Protein AF-A0A6G0Z249-F1 (afdb_monomer_lite)

Radius of gyration: 16.08 Å; chains: 1; bounding box: 41×33×45 Å

Foldseek 3Di:
DPDDDDPVVLLVVLVVLLVLLLVLQLVVLVVVDPDNVVSVVVSVCVSPPCVVVVLSVDPLSPLVSLLSNLLSQLVVLLSVLLVDPDPVSVVSNVSSVVSLVSSCVSDVVSVVSVVVSVVCCVPPVVD

Secondary structure (DSSP, 8-state):
----S-HHHHHHHHHHHHHHHHHHHHHHHHHH-S-HHHHHHHHHHHHH-THHHHHHHSTTTHHHHHHHHHHHHHHHHHHHHHHS-HHHHHHHHHHHHHHHHHHHHH-GGGGHHHHHHHHHIIIIIT-

Sequence (127 aa):
MIHQLEPMGYHLVNILLHAITSVLYYRVCHTIMASEFTSFMASMLFAIHPIHTEAVTGVVGRAETLSSVFYLSSYLLYTEATKRKKYSGWKSLTLSVVCLSVAMLCKEQGITIAGVCALYEIFVAQK

Organism: Aphis craccivora (NCBI:txid307492)

pLDDT: mean 70.58, std 10.54, range [47.16, 86.81]

Structure (mmCIF, N/CA/C/O backbone):
data_AF-A0A6G0Z249-F1
#
_entry.id   AF-A0A6G0Z249-F1
#
loop_
_atom_site.group_PDB
_atom_site.id
_atom_site.type_symbol
_atom_site.label_atom_id
_at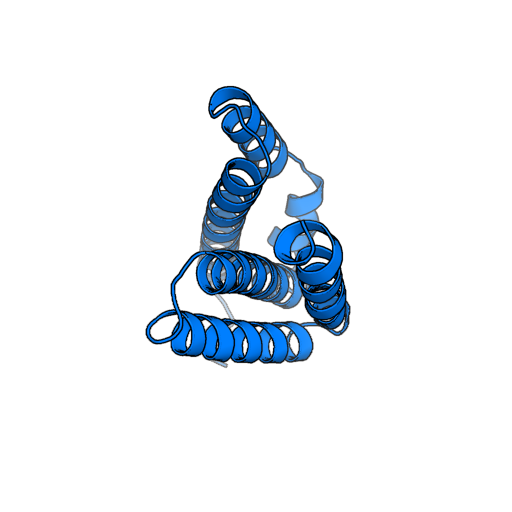om_site.label_alt_id
_atom_site.label_comp_id
_atom_site.label_asym_id
_atom_site.label_entity_id
_atom_site.label_seq_id
_atom_site.pdbx_PDB_ins_code
_atom_site.Cartn_x
_atom_site.Cartn_y
_atom_site.Cartn_z
_atom_site.occupancy
_atom_site.B_iso_or_equiv
_atom_site.auth_seq_id
_atom_site.auth_comp_id
_atom_site.auth_asym_id
_atom_site.auth_atom_id
_atom_site.pdbx_PDB_model_num
ATOM 1 N N . MET A 1 1 ? 9.772 -12.270 -20.462 1.00 47.69 1 MET A N 1
ATOM 2 C CA . MET A 1 1 ? 11.077 -11.997 -21.101 1.00 47.69 1 MET A CA 1
ATOM 3 C C . MET A 1 1 ? 10.838 -11.096 -22.326 1.00 47.69 1 MET A C 1
ATOM 5 O O . MET A 1 1 ? 10.942 -11.577 -23.438 1.00 47.69 1 MET A O 1
ATOM 9 N N . ILE A 1 2 ? 10.385 -9.839 -22.142 1.00 54.94 2 ILE A N 1
ATOM 10 C CA . ILE A 1 2 ? 9.916 -8.968 -23.262 1.00 54.94 2 ILE A CA 1
ATOM 11 C C . ILE A 1 2 ? 10.512 -7.544 -23.226 1.00 54.94 2 ILE A C 1
ATOM 13 O O . ILE A 1 2 ? 10.233 -6.725 -24.083 1.00 54.94 2 ILE A O 1
ATOM 17 N N . HIS A 1 3 ? 11.379 -7.231 -22.268 1.00 51.25 3 HIS A N 1
ATOM 18 C CA . HIS A 1 3 ? 12.202 -6.024 -22.314 1.00 51.25 3 HIS A CA 1
ATOM 19 C C . HIS A 1 3 ? 13.569 -6.463 -21.817 1.00 51.25 3 HIS A C 1
ATOM 21 O O . HIS A 1 3 ? 13.633 -7.070 -20.751 1.00 51.25 3 HIS A O 1
ATOM 27 N N . GLN A 1 4 ? 14.611 -6.296 -22.627 1.00 50.97 4 GLN A N 1
ATOM 28 C CA . GLN A 1 4 ? 15.982 -6.682 -22.281 1.00 50.97 4 GLN A CA 1
ATOM 29 C C . GLN A 1 4 ? 17.022 -5.596 -22.628 1.00 50.97 4 GLN A C 1
ATOM 31 O O . GLN A 1 4 ? 18.161 -5.772 -22.219 1.00 50.97 4 GLN A O 1
ATOM 36 N N . LEU A 1 5 ? 16.689 -4.481 -23.315 1.00 51.75 5 LEU A N 1
ATOM 37 C CA . LEU A 1 5 ? 17.724 -3.548 -23.818 1.00 51.75 5 LEU A CA 1
ATOM 38 C C . LEU A 1 5 ? 17.439 -2.025 -23.820 1.00 51.75 5 LEU A C 1
ATOM 40 O O . LEU A 1 5 ? 18.300 -1.284 -24.278 1.00 51.75 5 LEU A O 1
ATOM 44 N N . GLU A 1 6 ? 16.334 -1.508 -23.268 1.00 54.75 6 GLU A N 1
ATOM 45 C CA . GLU A 1 6 ? 16.149 -0.043 -23.143 1.00 54.75 6 GLU A CA 1
ATOM 46 C C . GLU A 1 6 ? 16.121 0.407 -21.669 1.00 54.75 6 GLU A C 1
ATOM 48 O O . GLU A 1 6 ? 15.128 0.150 -20.982 1.00 54.75 6 GLU A O 1
ATOM 53 N N . PRO A 1 7 ? 17.158 1.109 -21.159 1.00 56.56 7 PRO A N 1
ATOM 54 C CA . PRO A 1 7 ? 17.218 1.602 -19.775 1.00 56.56 7 PRO A CA 1
ATOM 55 C C . PRO A 1 7 ? 16.000 2.457 -19.387 1.00 56.56 7 PRO A C 1
ATOM 57 O O . PRO A 1 7 ? 15.515 2.396 -18.257 1.00 56.56 7 PRO A O 1
ATOM 60 N N . MET A 1 8 ? 15.451 3.201 -20.353 1.00 62.12 8 MET A N 1
ATOM 61 C CA . MET A 1 8 ? 14.279 4.068 -20.192 1.00 62.12 8 MET A CA 1
ATOM 62 C C . MET A 1 8 ? 13.024 3.313 -19.743 1.00 62.12 8 MET A C 1
ATOM 64 O O . MET A 1 8 ? 12.354 3.739 -18.802 1.00 62.12 8 MET A O 1
ATOM 68 N N . GLY A 1 9 ? 12.725 2.160 -20.352 1.00 59.59 9 GLY A N 1
ATOM 69 C CA . GLY A 1 9 ? 11.548 1.362 -19.990 1.00 59.59 9 GLY A CA 1
ATOM 70 C C . GLY A 1 9 ? 11.620 0.838 -18.553 1.00 59.59 9 GLY A C 1
ATOM 71 O O . GLY A 1 9 ? 10.601 0.712 -17.870 1.00 59.59 9 GLY A O 1
ATOM 72 N N . TYR A 1 10 ? 12.833 0.588 -18.049 1.00 60.94 10 TYR A N 1
ATOM 73 C CA . TYR A 1 10 ? 13.019 0.133 -16.677 1.00 60.94 10 TYR A CA 1
ATOM 74 C C . TYR A 1 10 ? 12.809 1.239 -15.650 1.00 60.94 10 TYR A C 1
ATOM 76 O O . TYR A 1 10 ? 12.109 1.016 -14.656 1.00 60.94 10 TYR A O 1
ATOM 84 N N . HIS A 1 11 ? 13.373 2.416 -15.918 1.00 64.94 11 HIS A N 1
ATOM 85 C CA . HIS A 1 11 ? 13.207 3.590 -15.072 1.00 64.94 11 HIS A CA 1
ATOM 86 C C . HIS A 1 11 ? 11.756 4.072 -15.049 1.00 64.94 11 HIS A C 1
ATOM 88 O O . HIS A 1 11 ? 11.243 4.358 -13.971 1.00 64.94 11 HIS A O 1
ATOM 94 N N . LEU A 1 12 ? 11.058 4.071 -16.190 1.00 70.06 12 LEU A N 1
ATOM 95 C CA . LEU A 1 12 ? 9.665 4.515 -16.261 1.00 70.06 12 LEU A CA 1
ATOM 96 C C . LEU A 1 12 ? 8.739 3.663 -15.381 1.00 70.06 12 LEU A C 1
ATOM 98 O O . LEU A 1 12 ? 7.943 4.202 -14.617 1.00 70.06 12 LEU A O 1
ATOM 102 N N . VAL A 1 13 ? 8.870 2.333 -15.435 1.00 67.94 13 VAL A N 1
ATOM 103 C CA . VAL A 1 13 ? 8.066 1.425 -14.598 1.00 67.94 13 VAL A CA 1
ATOM 104 C C . VAL A 1 13 ? 8.370 1.623 -13.113 1.00 67.94 13 VAL A C 1
ATOM 106 O O . VAL A 1 13 ? 7.446 1.645 -12.302 1.00 67.94 13 VAL A O 1
ATOM 109 N N . ASN A 1 14 ? 9.639 1.807 -12.743 1.00 67.19 14 ASN A N 1
ATOM 110 C CA . ASN A 1 14 ? 10.013 2.026 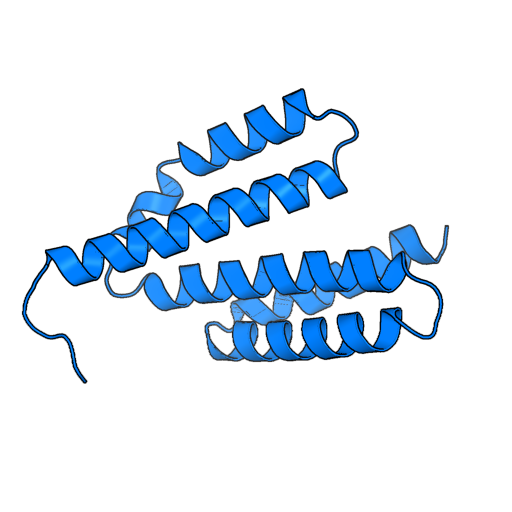-11.345 1.00 67.19 14 ASN A CA 1
ATOM 111 C C . ASN A 1 14 ? 9.501 3.382 -10.825 1.00 67.19 14 ASN A C 1
ATOM 113 O O . ASN A 1 14 ? 9.014 3.451 -9.699 1.00 67.19 14 ASN A O 1
ATOM 117 N N . ILE A 1 15 ? 9.525 4.432 -11.654 1.00 70.38 15 ILE A N 1
ATOM 118 C CA . ILE A 1 15 ? 8.948 5.746 -11.329 1.00 70.38 15 ILE A CA 1
ATOM 119 C C . ILE A 1 15 ? 7.428 5.647 -11.159 1.00 70.38 15 ILE A C 1
ATOM 121 O O . ILE A 1 15 ? 6.889 6.170 -10.186 1.00 70.38 15 ILE A O 1
ATOM 125 N N . LEU A 1 16 ? 6.730 4.945 -12.059 1.00 73.31 16 LEU A N 1
ATOM 126 C CA . LEU A 1 16 ? 5.282 4.738 -11.950 1.00 73.31 16 LEU A CA 1
ATOM 127 C C . LEU A 1 16 ? 4.914 3.960 -10.683 1.00 73.31 16 LEU A C 1
ATOM 129 O O . LEU A 1 16 ? 4.001 4.357 -9.962 1.00 73.31 16 LEU A O 1
ATOM 133 N N . LEU A 1 17 ? 5.642 2.884 -10.372 1.00 69.00 17 LEU A N 1
ATOM 134 C CA . LEU A 1 17 ? 5.435 2.119 -9.141 1.00 69.00 17 LEU A CA 1
ATOM 135 C C . LEU A 1 17 ? 5.698 2.964 -7.890 1.00 69.00 17 LEU A C 1
ATOM 137 O O . LEU A 1 17 ? 4.935 2.882 -6.926 1.00 69.00 17 LEU A O 1
ATOM 141 N N . HIS A 1 18 ? 6.728 3.810 -7.910 1.00 71.81 18 HIS A N 1
ATOM 142 C CA . HIS A 1 18 ? 7.009 4.726 -6.811 1.00 71.81 18 HIS A CA 1
ATOM 143 C C . HIS A 1 18 ? 5.890 5.763 -6.641 1.00 71.81 18 HIS A C 1
ATOM 145 O O . HIS A 1 18 ? 5.395 5.944 -5.532 1.00 71.81 18 HIS A O 1
ATOM 151 N N . ALA A 1 19 ? 5.405 6.362 -7.732 1.00 74.25 19 ALA A N 1
ATOM 152 C CA . ALA A 1 19 ? 4.280 7.294 -7.695 1.00 74.25 19 ALA A CA 1
ATOM 153 C C . ALA A 1 19 ? 3.015 6.645 -7.106 1.00 74.25 19 ALA A C 1
ATOM 155 O O . ALA A 1 19 ? 2.368 7.227 -6.235 1.00 74.25 19 ALA A O 1
ATOM 156 N N . ILE A 1 20 ? 2.697 5.412 -7.516 1.00 77.44 20 ILE A N 1
ATOM 157 C CA . ILE A 1 20 ? 1.569 4.644 -6.966 1.00 77.44 20 ILE A CA 1
ATOM 158 C C . ILE A 1 20 ? 1.763 4.394 -5.465 1.00 77.44 20 ILE A C 1
ATOM 160 O O . ILE A 1 20 ? 0.832 4.594 -4.685 1.00 77.44 20 ILE A O 1
ATOM 164 N N . THR A 1 21 ? 2.968 4.000 -5.047 1.00 73.69 21 THR A N 1
ATOM 165 C CA . THR A 1 21 ? 3.282 3.736 -3.634 1.00 73.69 21 THR A CA 1
ATOM 166 C C . THR A 1 21 ? 3.137 5.000 -2.787 1.00 73.69 21 THR A C 1
ATOM 168 O O . THR A 1 21 ? 2.509 4.950 -1.733 1.00 73.69 21 THR A O 1
ATOM 171 N N . SER A 1 22 ? 3.627 6.146 -3.266 1.00 73.06 22 SER A N 1
ATOM 172 C CA . SER A 1 22 ? 3.512 7.437 -2.575 1.00 73.06 22 SER A CA 1
ATOM 173 C C . SER A 1 22 ? 2.057 7.896 -2.438 1.00 73.06 22 SER A C 1
ATOM 175 O O . SER A 1 22 ? 1.652 8.362 -1.372 1.00 73.06 22 SER A O 1
ATOM 177 N N . VAL A 1 23 ? 1.232 7.700 -3.474 1.00 75.44 23 VAL A N 1
ATOM 178 C CA . VAL A 1 23 ? -0.212 7.989 -3.411 1.00 75.44 23 VAL A CA 1
ATOM 179 C C . VAL A 1 23 ? -0.924 7.063 -2.421 1.00 75.44 23 VAL A C 1
ATOM 181 O O . VAL A 1 23 ? -1.768 7.518 -1.647 1.00 75.44 23 VAL A O 1
ATOM 184 N N . LEU A 1 24 ? -0.589 5.770 -2.412 1.00 73.69 24 LEU A N 1
ATOM 185 C CA . LEU A 1 24 ? -1.138 4.821 -1.440 1.00 73.69 24 LEU A CA 1
ATOM 186 C C . LEU A 1 24 ? -0.725 5.186 -0.012 1.00 73.69 24 LEU A C 1
ATOM 188 O O . LEU A 1 24 ? -1.570 5.177 0.880 1.00 73.69 24 LEU A O 1
ATOM 192 N N . TYR A 1 25 ? 0.533 5.572 0.194 1.00 74.19 25 TYR A N 1
ATOM 193 C CA . TYR A 1 25 ? 1.042 6.001 1.492 1.00 74.19 25 TYR A CA 1
ATOM 194 C C . TYR A 1 25 ? 0.309 7.246 2.005 1.00 74.19 25 TYR A C 1
ATOM 196 O O . TYR A 1 25 ? -0.147 7.255 3.147 1.00 74.19 25 TYR A O 1
ATOM 204 N N . TYR A 1 26 ? 0.077 8.245 1.146 1.00 74.06 26 TYR A N 1
ATOM 205 C CA . TYR A 1 26 ? -0.758 9.401 1.487 1.00 74.06 26 TYR A CA 1
ATOM 206 C C . TYR A 1 26 ? -2.157 8.983 1.967 1.00 74.06 26 TYR A C 1
ATOM 208 O O . TYR A 1 26 ? -2.632 9.479 2.989 1.00 74.06 26 TYR A O 1
ATOM 216 N N . ARG A 1 27 ? -2.803 8.022 1.290 1.00 73.06 27 ARG A N 1
ATOM 217 C CA . ARG A 1 27 ? -4.119 7.508 1.714 1.00 73.06 27 ARG A CA 1
ATOM 218 C C . ARG A 1 27 ? -4.073 6.771 3.051 1.00 73.06 27 ARG A C 1
ATOM 220 O O . ARG A 1 27 ? -5.017 6.889 3.833 1.00 73.06 27 ARG A O 1
ATOM 227 N N . VAL A 1 28 ? -3.001 6.030 3.333 1.00 72.19 28 VAL A N 1
ATOM 228 C CA . VAL A 1 28 ? -2.798 5.394 4.643 1.00 72.19 28 VAL A CA 1
ATOM 229 C C . VAL A 1 28 ? -2.629 6.456 5.728 1.00 72.19 28 VAL A C 1
ATOM 231 O O . VAL A 1 28 ? -3.347 6.409 6.725 1.00 72.19 28 VAL A O 1
ATOM 234 N N . CYS A 1 29 ? -1.772 7.460 5.514 1.00 71.88 29 CYS A N 1
ATOM 235 C CA . CYS A 1 29 ? -1.603 8.575 6.448 1.00 71.88 29 CYS A CA 1
ATOM 236 C C . CYS A 1 29 ? -2.923 9.305 6.704 1.00 71.88 29 CYS A C 1
ATOM 238 O O . CYS A 1 29 ? -3.268 9.519 7.859 1.00 71.88 29 CYS A O 1
ATOM 240 N N . HIS A 1 30 ? -3.706 9.581 5.661 1.00 74.12 30 HIS A N 1
ATOM 241 C CA . HIS A 1 30 ? -5.028 10.197 5.793 1.00 74.12 30 HIS A CA 1
ATOM 242 C C . HIS A 1 30 ?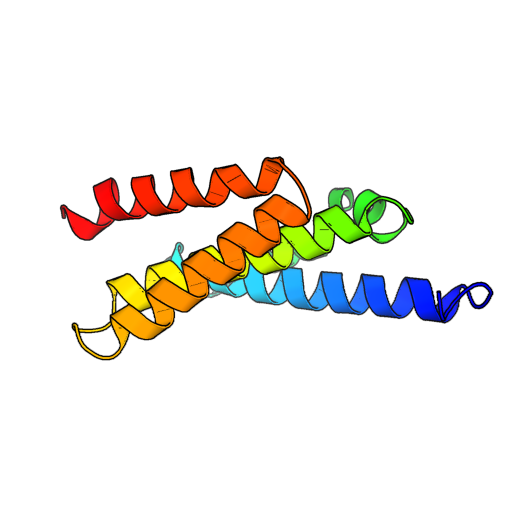 -6.029 9.312 6.559 1.00 74.12 30 HIS A C 1
ATOM 244 O O . HIS A 1 30 ? -6.986 9.800 7.153 1.00 74.12 30 HIS A O 1
ATOM 250 N N . THR A 1 31 ? -5.847 7.991 6.549 1.00 69.06 31 THR A N 1
ATOM 251 C CA . THR A 1 31 ? -6.712 7.071 7.304 1.00 69.06 31 THR A CA 1
ATOM 252 C C . THR A 1 31 ? -6.351 7.039 8.793 1.00 69.06 31 THR A C 1
ATOM 254 O O . THR A 1 31 ? -7.223 6.766 9.618 1.00 69.06 31 THR A O 1
ATOM 257 N N . ILE A 1 32 ? -5.089 7.319 9.138 1.00 69.06 32 ILE A N 1
ATOM 258 C CA . ILE A 1 32 ? -4.552 7.244 10.506 1.00 69.06 32 ILE A CA 1
ATOM 259 C C . ILE A 1 32 ? -4.537 8.619 11.195 1.00 69.06 32 ILE A C 1
ATOM 261 O O . ILE A 1 32 ? -4.799 8.711 12.393 1.00 69.06 32 ILE A O 1
ATOM 265 N N . MET A 1 33 ? -4.219 9.691 10.466 1.00 70.31 33 MET A N 1
ATOM 266 C CA . MET A 1 33 ? -4.066 11.042 11.006 1.00 70.31 33 MET A CA 1
ATOM 267 C C . MET A 1 33 ? -5.335 11.871 10.801 1.00 70.31 33 MET A C 1
ATOM 269 O O . MET A 1 33 ? -5.952 11.835 9.743 1.00 70.31 33 MET A O 1
ATOM 273 N N . ALA A 1 34 ? -5.689 12.683 11.798 1.00 62.03 34 ALA A N 1
ATOM 274 C CA . ALA A 1 34 ? -6.873 13.545 11.748 1.00 62.03 34 ALA A CA 1
ATOM 275 C C . ALA A 1 34 ? -6.682 14.839 10.925 1.00 62.03 34 ALA A C 1
ATOM 277 O O . ALA A 1 34 ? -7.657 15.530 10.651 1.00 62.03 34 ALA A O 1
ATOM 278 N N . SER A 1 35 ? -5.443 15.190 10.555 1.00 75.00 35 SER A N 1
ATOM 279 C CA . SER A 1 35 ? -5.112 16.431 9.839 1.00 75.00 35 SER A CA 1
ATOM 280 C C . SER A 1 35 ? -4.612 16.144 8.421 1.00 75.00 35 SER A C 1
ATOM 282 O O . SER A 1 35 ? -3.610 15.443 8.227 1.00 75.00 35 SER A O 1
ATOM 284 N N . GLU A 1 36 ? -5.286 16.727 7.425 1.00 74.50 36 GLU A N 1
ATOM 285 C CA . GLU A 1 36 ? -4.909 16.640 6.007 1.00 74.50 36 GLU A CA 1
ATOM 286 C C . GLU A 1 36 ? -3.509 17.215 5.754 1.00 74.50 36 GLU A C 1
ATOM 288 O O . GLU A 1 36 ? -2.721 16.631 5.007 1.00 74.50 36 GLU A O 1
ATOM 293 N N . PHE A 1 37 ? -3.161 18.314 6.433 1.00 76.75 37 PHE A N 1
ATOM 294 C CA . PHE A 1 37 ? -1.863 18.974 6.284 1.00 76.75 37 PHE A CA 1
ATOM 295 C C . PHE A 1 37 ? -0.711 18.081 6.757 1.00 76.75 37 PHE A C 1
ATOM 297 O O . PHE A 1 37 ? 0.314 17.963 6.086 1.00 76.75 37 PHE A O 1
ATOM 304 N N . THR A 1 38 ? -0.891 17.390 7.885 1.00 74.44 38 THR A N 1
ATOM 305 C CA . THR A 1 38 ? 0.129 16.478 8.419 1.00 74.44 38 THR A CA 1
ATOM 306 C C . THR A 1 38 ? 0.281 15.234 7.545 1.00 74.44 38 THR A C 1
ATOM 308 O O . THR A 1 38 ? 1.404 14.797 7.303 1.00 74.44 38 THR A O 1
ATOM 311 N N . SER A 1 39 ? -0.822 14.713 6.997 1.00 71.19 39 SER A N 1
ATOM 312 C CA . SER A 1 39 ? -0.797 13.593 6.043 1.00 71.19 39 SER A CA 1
ATOM 313 C C . SER A 1 39 ? -0.074 13.963 4.747 1.00 71.19 39 SER A C 1
ATOM 315 O O . SER A 1 39 ? 0.720 13.178 4.227 1.00 71.19 39 SER A O 1
ATOM 317 N N . PHE A 1 40 ? -0.303 15.182 4.248 1.00 72.56 40 PHE A N 1
ATOM 318 C CA . PHE A 1 40 ? 0.379 15.703 3.068 1.00 72.56 40 PHE A CA 1
ATOM 319 C C . PHE A 1 40 ? 1.884 15.849 3.316 1.00 72.56 40 PHE A C 1
ATOM 321 O O . PHE A 1 40 ? 2.679 15.292 2.560 1.00 72.56 40 PHE A O 1
ATOM 328 N N . MET A 1 41 ? 2.281 16.488 4.421 1.00 75.56 41 MET A N 1
ATOM 329 C CA . MET A 1 41 ? 3.690 16.629 4.809 1.00 75.56 41 MET A CA 1
ATOM 330 C C . MET A 1 41 ? 4.386 15.277 5.011 1.00 75.56 41 MET A C 1
ATOM 332 O O . MET A 1 41 ? 5.499 15.094 4.526 1.00 75.56 41 MET A O 1
ATOM 336 N N . ALA A 1 42 ? 3.727 14.299 5.640 1.00 72.56 42 ALA A N 1
ATOM 337 C CA . ALA A 1 42 ? 4.270 12.950 5.802 1.00 72.56 42 ALA A CA 1
ATOM 338 C C . ALA A 1 42 ? 4.475 12.237 4.454 1.00 72.56 42 ALA A C 1
ATOM 340 O O . ALA A 1 42 ? 5.514 11.616 4.239 1.00 72.56 42 ALA A O 1
ATOM 341 N N . SER A 1 43 ? 3.520 12.358 3.524 1.00 68.69 43 SER A N 1
ATOM 342 C CA . SER A 1 43 ? 3.650 11.781 2.179 1.00 68.69 43 SER A CA 1
ATOM 343 C C . SER A 1 43 ? 4.729 12.461 1.339 1.00 68.69 43 SER A C 1
ATOM 345 O O . SER A 1 43 ? 5.438 11.796 0.588 1.00 68.69 43 SER A O 1
ATOM 347 N N . MET A 1 44 ? 4.898 13.774 1.506 1.00 68.62 44 MET A N 1
ATOM 348 C CA . MET A 1 44 ? 5.921 14.550 0.818 1.00 68.62 44 MET A CA 1
ATOM 349 C C . MET A 1 44 ? 7.310 14.199 1.354 1.00 68.62 44 MET A C 1
ATOM 351 O O . MET A 1 44 ? 8.226 13.974 0.570 1.00 68.62 44 MET A O 1
ATOM 355 N N . LEU A 1 45 ? 7.450 14.044 2.675 1.00 69.19 45 LEU A N 1
ATOM 356 C CA . LEU A 1 45 ? 8.670 13.523 3.288 1.00 69.19 45 LEU A CA 1
ATOM 357 C C . LEU A 1 45 ? 8.986 12.108 2.794 1.00 69.19 45 LEU A C 1
ATOM 359 O O . LEU A 1 45 ? 10.133 11.854 2.454 1.00 69.19 45 LEU A O 1
ATOM 363 N N . PHE A 1 46 ? 7.990 11.221 2.688 1.00 68.38 46 PHE A N 1
ATOM 364 C CA . PHE A 1 46 ? 8.157 9.863 2.155 1.00 68.38 46 PHE A CA 1
ATOM 365 C C . PHE A 1 46 ? 8.596 9.858 0.681 1.00 68.38 46 PHE A C 1
ATOM 367 O O . PHE A 1 46 ? 9.512 9.127 0.317 1.00 68.38 46 PHE A O 1
ATOM 374 N N . ALA A 1 47 ? 8.000 10.714 -0.154 1.00 65.44 47 ALA A N 1
ATOM 375 C CA . ALA A 1 47 ? 8.351 10.840 -1.570 1.00 65.44 47 ALA A CA 1
ATOM 376 C C . ALA A 1 47 ? 9.755 11.432 -1.795 1.00 65.44 47 ALA A C 1
ATOM 378 O O . ALA A 1 47 ? 10.415 11.101 -2.776 1.00 65.44 47 ALA A O 1
ATOM 379 N N . ILE A 1 48 ? 10.215 12.307 -0.895 1.00 64.94 48 ILE A N 1
ATOM 380 C CA . ILE A 1 48 ? 11.539 12.944 -0.972 1.00 64.94 48 ILE A CA 1
ATOM 381 C C . ILE A 1 48 ? 12.619 12.071 -0.305 1.00 64.94 48 ILE A C 1
ATOM 383 O O . ILE A 1 48 ? 13.808 12.288 -0.534 1.00 64.94 48 ILE A O 1
ATOM 387 N N . HIS A 1 49 ? 12.242 11.078 0.511 1.00 60.38 49 HIS A N 1
ATOM 388 C CA . HIS A 1 49 ? 13.203 10.328 1.311 1.00 60.38 49 HIS A CA 1
ATOM 389 C C . HIS A 1 49 ? 14.102 9.423 0.439 1.00 60.38 49 HIS A C 1
ATOM 391 O O . HIS A 1 49 ? 13.612 8.468 -0.176 1.00 60.38 49 HIS A O 1
ATOM 397 N N . PRO A 1 50 ? 15.433 9.644 0.429 1.00 48.75 50 PRO A N 1
ATOM 398 C CA . PRO A 1 50 ? 16.361 8.950 -0.464 1.00 48.75 50 PRO A CA 1
ATOM 399 C C . PRO A 1 50 ? 16.558 7.452 -0.156 1.00 48.75 50 PRO A C 1
ATOM 401 O O . PRO A 1 50 ? 17.222 6.748 -0.917 1.00 48.75 50 PRO A O 1
ATOM 404 N N . ILE A 1 51 ? 15.940 6.917 0.902 1.00 53.75 51 ILE A N 1
ATOM 405 C CA . ILE A 1 51 ? 15.951 5.472 1.187 1.00 53.75 51 ILE A CA 1
ATOM 406 C C . ILE A 1 51 ? 15.170 4.667 0.134 1.00 53.75 51 ILE A C 1
ATOM 408 O O . ILE A 1 51 ? 15.466 3.501 -0.108 1.00 53.75 51 ILE A O 1
ATOM 412 N N . HIS A 1 52 ? 14.200 5.293 -0.544 1.00 54.81 52 HIS A N 1
ATOM 413 C CA . HIS A 1 52 ? 13.449 4.649 -1.622 1.00 54.81 52 HIS A CA 1
ATOM 414 C C . HIS A 1 52 ? 14.193 4.681 -2.961 1.00 54.81 52 HIS A C 1
ATOM 416 O O . HIS A 1 52 ? 13.892 3.873 -3.837 1.00 54.81 52 HIS A O 1
ATOM 422 N N . THR A 1 53 ? 15.205 5.542 -3.122 1.00 49.88 53 THR A N 1
ATOM 423 C CA . THR A 1 53 ? 16.009 5.614 -4.354 1.00 49.88 53 THR A CA 1
ATOM 424 C C . THR A 1 53 ? 16.864 4.367 -4.578 1.00 49.88 53 THR A C 1
ATOM 426 O O . THR A 1 53 ? 17.030 3.968 -5.728 1.00 49.88 53 THR A O 1
ATOM 429 N N . GLU A 1 54 ? 17.335 3.683 -3.530 1.00 47.16 54 GLU A N 1
ATOM 430 C CA . GLU A 1 54 ? 18.079 2.417 -3.675 1.00 47.16 54 GLU A CA 1
ATOM 431 C C . GLU A 1 54 ? 17.170 1.261 -4.141 1.00 47.16 54 GLU A C 1
ATOM 433 O O . GLU A 1 54 ? 17.545 0.484 -5.022 1.00 47.16 54 GLU A O 1
ATOM 438 N N . ALA A 1 55 ? 15.923 1.208 -3.655 1.00 51.59 55 ALA A N 1
ATOM 439 C CA . ALA A 1 55 ? 14.917 0.233 -4.097 1.00 51.59 55 ALA A CA 1
ATOM 440 C C . ALA A 1 55 ? 14.353 0.530 -5.507 1.00 51.59 55 ALA A C 1
ATOM 442 O O . ALA A 1 55 ? 13.934 -0.386 -6.217 1.00 51.59 55 ALA A O 1
ATOM 443 N N . VAL A 1 56 ? 14.354 1.800 -5.933 1.00 49.00 56 VAL A N 1
ATOM 444 C CA . VAL A 1 56 ? 13.828 2.263 -7.235 1.00 49.00 56 VAL A CA 1
ATOM 445 C C . VAL A 1 56 ? 14.887 2.223 -8.345 1.00 49.00 56 VAL A C 1
ATOM 447 O O . VAL A 1 56 ? 14.535 2.094 -9.517 1.00 49.00 56 VAL A O 1
ATOM 450 N N . THR A 1 57 ? 16.179 2.301 -8.025 1.00 49.22 57 THR A N 1
ATOM 451 C CA . THR A 1 57 ? 17.264 2.246 -9.028 1.00 49.22 57 THR A CA 1
ATOM 452 C C . THR A 1 57 ? 17.812 0.835 -9.245 1.00 49.22 57 THR A C 1
ATOM 454 O O . THR A 1 57 ? 18.271 0.520 -10.343 1.00 49.22 57 THR A O 1
ATOM 457 N N . GLY A 1 58 ? 17.701 -0.052 -8.252 1.00 48.53 58 GLY A N 1
ATOM 458 C CA . GLY A 1 58 ? 18.139 -1.440 -8.364 1.00 48.53 58 GLY A CA 1
ATOM 459 C C . GLY A 1 58 ? 17.143 -2.341 -9.105 1.00 48.53 58 GLY A C 1
ATOM 460 O O . GLY A 1 58 ? 15.965 -2.414 -8.760 1.00 48.53 58 GLY A O 1
ATOM 461 N N . VAL A 1 59 ? 17.629 -3.132 -10.068 1.00 48.44 59 VAL A N 1
ATOM 462 C CA . VAL A 1 59 ? 16.848 -4.182 -10.769 1.00 48.44 59 VAL A CA 1
ATOM 463 C C . VAL A 1 59 ? 16.222 -5.193 -9.785 1.00 48.44 59 VAL A C 1
ATOM 465 O O . VAL A 1 59 ? 15.158 -5.747 -10.054 1.00 48.44 59 VAL A O 1
ATOM 468 N N . VAL A 1 60 ? 16.843 -5.373 -8.614 1.00 53.94 60 VAL A N 1
ATOM 469 C CA . VAL A 1 60 ? 16.417 -6.274 -7.528 1.00 53.94 60 VAL A CA 1
ATOM 470 C C . VAL A 1 60 ? 15.294 -5.676 -6.653 1.00 53.94 60 VAL A C 1
ATOM 472 O O . VAL A 1 60 ? 14.490 -6.420 -6.094 1.00 53.94 60 VAL A O 1
ATOM 475 N N . GLY A 1 61 ? 15.154 -4.345 -6.584 1.00 56.47 61 GLY A N 1
ATOM 476 C CA . GLY A 1 61 ? 14.177 -3.654 -5.720 1.00 56.47 61 GLY A CA 1
ATOM 477 C C . GLY A 1 61 ? 12.738 -3.604 -6.265 1.00 56.47 61 GLY A C 1
ATOM 478 O O . GLY A 1 61 ? 11.805 -3.164 -5.586 1.00 56.47 61 GLY A O 1
ATOM 479 N N . ARG A 1 62 ? 12.503 -4.119 -7.479 1.00 63.50 62 ARG A N 1
ATOM 480 C CA . ARG A 1 62 ? 11.160 -4.188 -8.085 1.00 63.50 62 ARG A CA 1
ATOM 481 C C . ARG A 1 62 ? 10.181 -5.039 -7.292 1.00 63.50 62 ARG A C 1
ATOM 483 O O . ARG A 1 62 ? 9.045 -4.620 -7.088 1.00 63.50 62 ARG A O 1
ATOM 490 N N . ALA A 1 63 ? 10.624 -6.212 -6.845 1.00 66.06 63 ALA A N 1
ATOM 491 C CA . ALA A 1 63 ? 9.793 -7.108 -6.046 1.00 66.06 63 ALA A CA 1
ATOM 492 C C . ALA A 1 63 ? 9.390 -6.456 -4.713 1.00 66.06 63 ALA A C 1
ATOM 494 O O . ALA A 1 63 ? 8.273 -6.638 -4.241 1.00 66.06 63 ALA A O 1
ATOM 495 N N . GLU A 1 64 ? 10.267 -5.625 -4.149 1.00 68.50 64 GLU A N 1
ATOM 496 C CA . GLU A 1 64 ? 10.015 -4.887 -2.912 1.00 68.50 64 GLU A CA 1
ATOM 497 C C . GLU A 1 64 ? 9.005 -3.758 -3.091 1.00 68.50 64 GLU A C 1
ATOM 499 O O . GLU A 1 64 ? 8.079 -3.621 -2.291 1.00 68.50 64 GLU A O 1
ATOM 504 N N . THR A 1 65 ? 9.129 -2.987 -4.173 1.00 68.94 65 THR A N 1
ATOM 505 C CA . THR A 1 65 ? 8.191 -1.895 -4.467 1.00 68.94 65 THR A CA 1
ATOM 506 C C . THR A 1 65 ? 6.806 -2.456 -4.793 1.00 68.94 65 THR A C 1
ATOM 508 O O . THR A 1 65 ? 5.803 -1.978 -4.270 1.00 68.94 65 THR A O 1
ATOM 511 N N . LEU A 1 66 ? 6.739 -3.534 -5.583 1.00 71.81 66 LEU A N 1
ATOM 512 C CA . LEU A 1 66 ? 5.483 -4.221 -5.888 1.00 71.81 66 LEU A CA 1
ATOM 513 C C . LEU A 1 66 ? 4.846 -4.824 -4.623 1.00 71.81 66 LEU A C 1
ATOM 515 O O . LEU A 1 66 ? 3.652 -4.643 -4.390 1.00 71.81 66 LEU A O 1
ATOM 519 N N . SER A 1 67 ? 5.650 -5.471 -3.769 1.00 76.75 67 SER A N 1
ATOM 520 C CA . SER A 1 67 ? 5.203 -5.969 -2.463 1.00 76.75 67 SER A CA 1
ATOM 521 C C . SER A 1 67 ? 4.635 -4.840 -1.603 1.00 76.75 67 SER A C 1
ATOM 523 O O . SER A 1 67 ? 3.596 -5.019 -0.977 1.00 76.75 67 SER A O 1
ATOM 525 N N . SER A 1 68 ? 5.269 -3.665 -1.606 1.00 74.88 6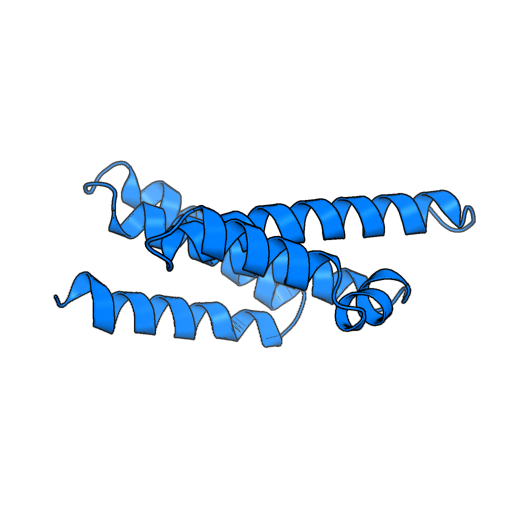8 SER A N 1
ATOM 526 C CA . SER A 1 68 ? 4.826 -2.492 -0.841 1.00 74.88 68 SER A CA 1
ATOM 527 C C . SER A 1 68 ? 3.487 -1.941 -1.347 1.00 74.88 68 SER A C 1
ATOM 529 O O . SER A 1 68 ? 2.613 -1.606 -0.548 1.00 74.88 68 SER A O 1
ATOM 531 N N . VAL A 1 69 ? 3.270 -1.914 -2.667 1.00 77.81 69 VAL A N 1
ATOM 532 C CA . VAL A 1 69 ? 1.982 -1.526 -3.272 1.00 77.81 69 VAL A CA 1
ATOM 533 C C . VAL A 1 69 ? 0.859 -2.463 -2.824 1.00 77.81 69 VAL A C 1
ATOM 535 O O . VAL A 1 69 ? -0.194 -1.995 -2.383 1.00 77.81 69 VAL A O 1
ATOM 538 N N . PHE A 1 70 ? 1.073 -3.780 -2.903 1.00 80.81 70 PHE A N 1
ATOM 539 C CA . PHE A 1 70 ? 0.070 -4.762 -2.479 1.00 80.81 70 PHE A CA 1
ATOM 540 C C . PHE A 1 70 ? -0.149 -4.759 -0.964 1.00 80.81 70 PHE A C 1
ATOM 542 O O . PHE A 1 70 ? -1.289 -4.871 -0.517 1.00 80.81 70 PHE A O 1
ATOM 549 N N . TYR A 1 71 ? 0.910 -4.540 -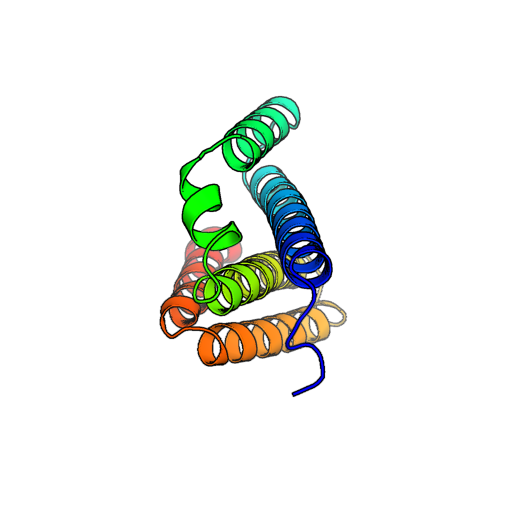0.185 1.00 80.81 71 TYR A N 1
ATOM 550 C CA . TYR A 1 71 ? 0.856 -4.369 1.264 1.00 80.81 71 TYR A CA 1
ATOM 551 C C . TYR A 1 71 ? -0.049 -3.192 1.660 1.00 80.81 71 TYR A C 1
ATOM 553 O O . TYR A 1 71 ? -1.015 -3.366 2.405 1.00 80.81 71 TYR A O 1
ATOM 561 N N . LEU A 1 72 ? 0.214 -1.997 1.116 1.00 78.62 72 LEU A N 1
ATOM 562 C CA . LEU A 1 72 ? -0.565 -0.790 1.418 1.00 78.62 72 LEU A CA 1
ATOM 563 C C . LEU A 1 72 ? -2.005 -0.901 0.900 1.00 78.62 72 LEU A C 1
ATOM 565 O O . LEU A 1 72 ? -2.943 -0.481 1.576 1.00 78.62 72 LEU A O 1
ATOM 569 N N . SER A 1 73 ? -2.198 -1.512 -0.272 1.00 79.00 73 SER A N 1
ATOM 570 C CA . SER A 1 73 ? -3.535 -1.759 -0.827 1.00 79.00 73 SER A CA 1
ATOM 571 C C . SER A 1 73 ? -4.345 -2.714 0.052 1.00 79.00 73 SER A C 1
ATOM 573 O O . SER A 1 73 ? -5.513 -2.444 0.325 1.00 79.00 73 SER A O 1
ATOM 575 N N . SER A 1 74 ? -3.725 -3.794 0.544 1.00 82.25 74 SER A N 1
ATOM 576 C CA . SER A 1 74 ? -4.350 -4.733 1.482 1.00 82.25 74 SER A CA 1
ATOM 577 C C . SER A 1 74 ? -4.790 -4.026 2.762 1.00 82.25 74 SER A C 1
ATOM 579 O O . SER A 1 74 ? -5.921 -4.223 3.201 1.00 82.25 74 SER A O 1
ATOM 581 N N . TYR A 1 75 ? -3.942 -3.158 3.324 1.00 80.38 75 TYR A N 1
ATOM 582 C CA . TYR A 1 75 ? -4.295 -2.359 4.498 1.00 80.38 75 TYR A CA 1
ATOM 583 C C . TYR A 1 75 ? -5.519 -1.466 4.242 1.00 80.38 75 TYR A C 1
ATOM 585 O O . TYR A 1 75 ? -6.492 -1.508 4.993 1.00 80.38 75 TYR A O 1
ATOM 593 N N . LEU A 1 76 ? -5.512 -0.690 3.153 1.00 79.94 76 LEU A N 1
ATOM 594 C CA . LEU A 1 76 ? -6.619 0.213 2.818 1.00 79.94 76 LEU A CA 1
ATOM 595 C C . LEU A 1 76 ? -7.933 -0.545 2.604 1.00 79.94 76 LEU A C 1
ATOM 597 O O . LEU A 1 76 ? -8.966 -0.150 3.141 1.00 79.94 76 LEU A O 1
ATOM 601 N N . LEU A 1 77 ? -7.895 -1.658 1.871 1.00 82.12 77 LEU A N 1
ATOM 602 C CA . LEU A 1 77 ? -9.068 -2.502 1.646 1.00 82.12 77 LEU A CA 1
ATOM 603 C C . LEU A 1 77 ? -9.603 -3.109 2.939 1.00 82.12 77 LEU A C 1
ATOM 605 O O . LEU A 1 77 ? -10.819 -3.164 3.118 1.00 82.12 77 LEU A O 1
ATOM 609 N N . TYR A 1 78 ? -8.712 -3.522 3.840 1.00 81.31 78 TYR A N 1
ATOM 610 C CA . TYR A 1 78 ? -9.087 -4.056 5.141 1.00 81.31 78 TYR A CA 1
ATOM 611 C C . TYR A 1 78 ? -9.757 -2.981 6.009 1.00 81.31 78 TYR A C 1
ATOM 613 O O . TYR A 1 78 ? -10.860 -3.196 6.503 1.00 81.31 78 TYR A O 1
ATOM 621 N N . THR A 1 79 ? -9.177 -1.778 6.103 1.00 77.44 79 THR A N 1
ATOM 622 C CA . THR A 1 79 ? -9.797 -0.667 6.855 1.00 77.44 79 THR A CA 1
ATOM 623 C C . THR A 1 79 ? -11.163 -0.255 6.287 1.00 77.44 79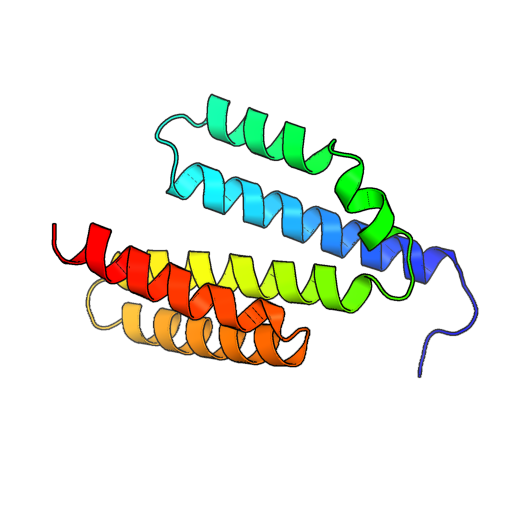 THR A C 1
ATOM 625 O O . THR A 1 79 ? -12.093 0.025 7.045 1.00 77.44 79 THR A O 1
ATOM 628 N N . GLU A 1 80 ? -11.329 -0.262 4.961 1.00 79.62 80 GLU A N 1
ATOM 629 C CA . GLU A 1 80 ? -12.617 -0.008 4.306 1.00 79.62 80 GLU A CA 1
ATOM 630 C C . GLU A 1 80 ? -13.619 -1.147 4.563 1.00 79.62 80 GLU A C 1
ATOM 632 O O . GLU A 1 80 ? -14.811 -0.895 4.761 1.00 79.62 80 GLU A O 1
ATOM 637 N N . ALA A 1 81 ? -13.152 -2.401 4.602 1.00 79.06 81 ALA A N 1
ATOM 638 C CA . ALA A 1 81 ? -13.975 -3.560 4.937 1.00 79.06 81 ALA A CA 1
ATOM 639 C C . ALA A 1 81 ? -14.539 -3.460 6.361 1.00 79.06 81 ALA A C 1
ATOM 641 O O . ALA A 1 81 ? -15.726 -3.725 6.548 1.00 79.06 81 ALA A O 1
ATOM 642 N N . THR A 1 82 ? -13.734 -3.013 7.332 1.00 73.81 82 THR A N 1
ATOM 643 C CA . THR A 1 82 ? -14.168 -2.796 8.723 1.00 73.81 82 THR A CA 1
ATOM 644 C C . THR A 1 82 ? -15.189 -1.657 8.837 1.00 73.81 82 THR A C 1
ATOM 646 O O . THR A 1 82 ? -16.108 -1.731 9.649 1.00 73.81 82 THR A O 1
ATOM 649 N N . LYS A 1 83 ? -15.082 -0.614 8.001 1.00 72.56 83 LYS A N 1
ATOM 650 C CA . LYS A 1 83 ? -16.016 0.530 7.996 1.00 72.56 83 LYS A CA 1
ATOM 651 C C . LYS A 1 83 ? -17.358 0.231 7.311 1.00 72.56 83 LYS A C 1
ATOM 653 O O . LYS A 1 83 ? -18.369 0.846 7.653 1.00 72.56 83 LYS A O 1
ATOM 658 N N . ARG A 1 84 ? -17.409 -0.679 6.328 1.00 72.62 84 ARG A N 1
ATOM 659 C CA . ARG A 1 84 ? -18.637 -0.973 5.559 1.00 72.62 84 ARG A CA 1
ATOM 660 C C . ARG A 1 84 ? -19.506 -2.056 6.208 1.00 72.62 84 ARG A C 1
ATOM 662 O O . ARG A 1 84 ? -19.044 -3.145 6.525 1.00 72.62 84 ARG A O 1
ATOM 669 N N . LYS A 1 85 ? -20.825 -1.821 6.295 1.00 59.09 85 LYS A N 1
ATOM 670 C CA . LYS A 1 85 ? -21.797 -2.829 6.773 1.00 59.09 85 LYS A CA 1
ATOM 671 C C . LYS A 1 85 ? -21.823 -4.094 5.886 1.00 59.09 85 LYS A C 1
ATOM 673 O O . LYS A 1 85 ? -21.875 -4.011 4.658 1.00 59.09 85 LYS A O 1
ATOM 678 N N . LYS A 1 86 ? -21.843 -5.249 6.571 1.00 57.41 86 LYS A N 1
ATOM 679 C CA . LYS A 1 86 ? -21.961 -6.681 6.183 1.00 57.41 86 LYS A CA 1
ATOM 680 C C . LYS A 1 86 ? -21.879 -7.092 4.696 1.00 57.41 86 LYS A C 1
ATOM 682 O O . LYS A 1 86 ? -21.066 -7.949 4.377 1.00 57.41 86 LYS A O 1
ATOM 687 N N . TYR A 1 87 ? -22.677 -6.531 3.784 1.00 56.50 87 TYR A N 1
ATOM 688 C CA . TYR A 1 87 ? -22.753 -7.007 2.389 1.00 56.50 87 TYR A CA 1
ATOM 689 C C . TYR A 1 87 ? -21.638 -6.484 1.468 1.00 56.50 87 TYR A C 1
ATOM 691 O O . TYR A 1 87 ? -21.190 -7.208 0.582 1.00 56.50 87 TYR A O 1
ATOM 699 N N . SER A 1 88 ? -21.156 -5.251 1.667 1.00 62.44 88 SER A N 1
ATOM 700 C CA . SER A 1 88 ? -20.045 -4.704 0.863 1.00 62.44 88 SER A CA 1
ATOM 701 C C . SER A 1 88 ? -18.672 -4.995 1.477 1.00 62.44 88 SER A C 1
ATOM 703 O O . SER A 1 88 ? -17.681 -4.973 0.750 1.00 62.44 88 SER A O 1
ATOM 705 N N . GLY A 1 89 ? -18.609 -5.273 2.785 1.00 70.06 89 GLY A N 1
ATOM 706 C CA . GLY A 1 89 ? -17.356 -5.532 3.505 1.00 70.06 89 GLY A CA 1
ATOM 707 C C . GLY A 1 89 ? -16.696 -6.856 3.116 1.00 70.06 89 GLY A C 1
ATOM 708 O O . GLY A 1 89 ? -15.479 -6.911 2.985 1.00 70.06 89 GLY A O 1
ATOM 709 N N . TRP A 1 90 ? -17.482 -7.899 2.820 1.00 75.25 90 TRP A N 1
ATOM 710 C CA . TRP A 1 90 ? -16.946 -9.203 2.403 1.00 75.25 90 TRP A CA 1
ATOM 711 C C . TRP A 1 90 ? -16.153 -9.140 1.095 1.00 75.25 90 TRP A C 1
ATOM 713 O O . TRP A 1 90 ? -15.102 -9.764 0.998 1.00 75.25 90 TRP A O 1
ATOM 723 N N . LYS A 1 91 ? -16.597 -8.345 0.109 1.00 80.94 91 LYS A N 1
ATOM 724 C CA . LYS A 1 91 ? -15.842 -8.162 -1.143 1.00 80.94 91 LYS A CA 1
ATOM 725 C C . LYS A 1 91 ? -14.485 -7.504 -0.878 1.00 80.94 91 LYS A C 1
ATOM 727 O O . LYS A 1 91 ? -13.465 -8.021 -1.328 1.00 80.94 91 LYS A O 1
ATOM 732 N N . SER A 1 92 ? -14.461 -6.418 -0.104 1.00 78.12 92 SER A N 1
ATOM 733 C CA . SER A 1 92 ? -13.218 -5.732 0.273 1.00 78.12 92 SER A CA 1
ATOM 734 C C . SER A 1 92 ? -12.285 -6.625 1.098 1.00 78.12 92 SER A C 1
ATOM 736 O O . SER A 1 92 ? -11.082 -6.605 0.866 1.00 78.12 92 SER A O 1
ATOM 738 N N . LEU A 1 93 ? -12.835 -7.469 1.978 1.00 80.56 93 LEU A N 1
ATOM 739 C CA . LEU A 1 93 ? -12.075 -8.441 2.767 1.00 80.56 93 LEU A CA 1
ATOM 740 C C . LEU A 1 93 ? -11.461 -9.546 1.895 1.00 80.56 93 LEU A C 1
ATOM 742 O O . LEU A 1 93 ? -10.286 -9.871 2.031 1.00 80.56 93 LEU A O 1
ATOM 746 N N . THR A 1 94 ? -12.222 -10.111 0.953 1.00 83.81 94 THR A N 1
ATOM 747 C CA . THR A 1 94 ? -11.656 -11.095 0.014 1.00 83.81 94 THR A CA 1
ATOM 748 C C . THR A 1 94 ? -10.546 -10.480 -0.834 1.00 83.81 94 THR A C 1
ATOM 750 O O . THR A 1 94 ? -9.514 -11.111 -1.047 1.00 83.81 94 THR A O 1
ATOM 753 N N . LEU A 1 95 ? -10.708 -9.221 -1.257 1.00 85.19 95 LEU A N 1
ATOM 754 C CA . LEU A 1 95 ? -9.697 -8.520 -2.039 1.00 85.19 95 LEU A CA 1
ATOM 755 C C . LEU A 1 95 ? -8.448 -8.195 -1.206 1.00 85.19 95 LEU A C 1
ATOM 757 O O . LEU A 1 95 ? -7.342 -8.331 -1.723 1.00 85.19 95 LEU A O 1
ATOM 761 N N . SER A 1 96 ? -8.591 -7.839 0.078 1.00 83.88 96 SER A N 1
ATOM 762 C CA . SER A 1 96 ? -7.437 -7.633 0.962 1.00 83.88 96 SER A CA 1
ATOM 763 C C . SER A 1 96 ? -6.652 -8.928 1.160 1.00 83.88 96 SER A C 1
ATOM 765 O O . SER A 1 96 ? -5.432 -8.912 1.054 1.00 83.88 96 SER A O 1
ATOM 767 N N . VAL A 1 97 ? -7.330 -10.066 1.354 1.00 84.56 97 VAL A N 1
ATOM 768 C CA . VAL A 1 97 ? -6.670 -11.379 1.477 1.00 84.56 97 VAL A CA 1
ATOM 769 C C . VAL A 1 97 ? -5.919 -11.745 0.195 1.00 84.56 97 VAL A C 1
ATOM 771 O O . VAL A 1 97 ? -4.771 -12.175 0.267 1.00 84.56 97 VAL A O 1
ATOM 774 N N . VAL A 1 98 ? -6.512 -11.515 -0.980 1.00 86.81 98 VAL A N 1
ATOM 775 C CA . VAL A 1 98 ? -5.826 -11.740 -2.263 1.00 86.81 98 VAL A CA 1
ATOM 776 C C . VAL A 1 98 ? -4.593 -10.843 -2.389 1.00 86.81 98 VAL A C 1
ATOM 778 O O . VAL A 1 98 ? -3.515 -11.337 -2.714 1.00 86.81 98 VAL A O 1
ATOM 781 N N . CYS A 1 99 ? -4.707 -9.545 -2.088 1.00 81.75 99 CYS A N 1
ATOM 782 C CA . CYS A 1 99 ? -3.563 -8.630 -2.105 1.00 81.75 99 CYS A CA 1
ATOM 783 C C . CYS A 1 99 ? -2.469 -9.046 -1.113 1.00 81.75 99 CYS A C 1
ATOM 785 O O . CYS A 1 99 ? -1.289 -8.967 -1.446 1.00 81.75 99 CYS A O 1
ATOM 787 N N . LEU A 1 100 ? -2.844 -9.535 0.069 1.00 83.81 100 LEU A N 1
ATOM 788 C CA . LEU A 1 100 ? -1.925 -10.046 1.081 1.00 83.81 100 LEU A CA 1
ATOM 789 C C . LEU A 1 100 ? -1.153 -11.273 0.583 1.00 83.81 100 LEU A C 1
ATOM 791 O O . LEU A 1 100 ? 0.072 -11.310 0.680 1.00 83.81 100 LEU A O 1
ATOM 795 N N . SER A 1 101 ? -1.843 -12.246 -0.016 1.00 83.69 101 SER A N 1
ATOM 796 C CA . SER A 1 101 ? -1.196 -13.421 -0.611 1.00 83.69 101 SER A CA 1
ATOM 797 C C . SER A 1 101 ? -0.241 -13.035 -1.742 1.00 83.69 101 SER A C 1
ATOM 799 O O . SER A 1 101 ? 0.864 -13.567 -1.824 1.00 83.69 101 SER A O 1
ATOM 801 N N . VAL A 1 102 ? -0.627 -12.073 -2.587 1.00 82.81 102 VAL A N 1
ATOM 802 C CA . VAL A 1 102 ? 0.238 -11.564 -3.661 1.00 82.81 102 VAL A CA 1
ATOM 803 C C . VAL A 1 102 ? 1.455 -10.828 -3.091 1.00 82.81 102 VAL A C 1
ATOM 805 O O . VAL A 1 102 ? 2.558 -11.021 -3.596 1.00 82.81 102 VAL A O 1
ATOM 808 N N . ALA A 1 103 ? 1.303 -10.050 -2.015 1.00 81.31 103 ALA A N 1
ATOM 809 C CA . ALA A 1 103 ? 2.429 -9.408 -1.335 1.00 81.31 103 ALA A CA 1
ATOM 810 C C . ALA A 1 103 ? 3.418 -10.446 -0.776 1.00 81.31 103 ALA A C 1
ATOM 812 O O . ALA A 1 103 ? 4.619 -10.322 -1.009 1.00 81.31 103 ALA A O 1
ATOM 813 N N . MET A 1 104 ? 2.919 -11.505 -0.126 1.00 79.25 104 MET A N 1
ATOM 814 C CA . MET A 1 104 ? 3.742 -12.615 0.380 1.00 79.25 104 MET A CA 1
ATOM 815 C C . MET A 1 104 ? 4.491 -13.357 -0.735 1.00 79.25 104 MET A C 1
ATOM 817 O O . MET A 1 104 ? 5.643 -13.742 -0.550 1.00 79.25 104 MET A O 1
ATOM 821 N N . LEU A 1 105 ? 3.860 -13.530 -1.901 1.00 79.50 105 LEU A N 1
ATOM 822 C CA . LEU A 1 105 ? 4.494 -14.121 -3.085 1.00 79.50 105 LEU A CA 1
ATOM 823 C C . LEU A 1 105 ? 5.582 -13.216 -3.686 1.00 79.50 105 LEU A C 1
ATOM 825 O O . LEU A 1 105 ? 6.500 -13.720 -4.329 1.00 79.50 105 LEU A O 1
ATOM 829 N N . CYS A 1 106 ? 5.494 -11.896 -3.489 1.00 75.44 106 CYS A N 1
ATOM 830 C CA . CYS A 1 106 ? 6.506 -10.944 -3.953 1.00 75.44 106 CYS A CA 1
ATOM 831 C C . CYS A 1 106 ? 7.718 -10.882 -3.012 1.00 75.44 106 CYS A C 1
ATOM 833 O O . CYS A 1 106 ? 8.855 -10.845 -3.482 1.00 75.44 106 CYS A O 1
ATOM 835 N N . LYS A 1 107 ? 7.481 -10.859 -1.695 1.00 72.62 107 LYS A N 1
ATOM 836 C CA . LYS A 1 107 ? 8.503 -10.947 -0.643 1.00 72.62 107 LYS A CA 1
ATOM 837 C C . LYS A 1 107 ? 7.902 -11.564 0.619 1.00 72.62 107 LYS A C 1
ATOM 839 O O . LYS A 1 107 ? 6.794 -11.222 1.021 1.00 72.62 107 LYS A O 1
ATOM 844 N N . GLU A 1 108 ? 8.707 -12.347 1.332 1.00 76.81 108 GLU A N 1
ATOM 845 C CA . GLU A 1 108 ? 8.358 -12.909 2.648 1.00 76.81 108 GLU A CA 1
ATOM 846 C C . GLU A 1 108 ? 7.921 -11.841 3.669 1.00 76.81 108 GLU A C 1
ATOM 848 O O . GLU A 1 108 ? 7.012 -12.071 4.464 1.00 76.81 108 GLU A O 1
ATOM 853 N N . GLN A 1 109 ? 8.485 -10.629 3.567 1.00 74.25 109 GLN A N 1
ATOM 854 C CA . GLN A 1 109 ? 8.128 -9.466 4.388 1.00 74.25 109 GLN A CA 1
ATOM 855 C C . GLN A 1 109 ? 6.643 -9.081 4.272 1.00 74.25 109 GLN A C 1
ATOM 857 O O . GLN A 1 109 ? 6.089 -8.476 5.190 1.00 74.25 109 GLN A O 1
ATOM 862 N N . GLY A 1 110 ? 5.965 -9.476 3.188 1.00 72.31 110 GLY A N 1
ATOM 863 C CA . GLY A 1 110 ? 4.531 -9.280 2.994 1.00 72.31 110 GLY A CA 1
ATOM 864 C C . GLY A 1 110 ? 3.664 -9.944 4.067 1.00 72.31 110 GLY A C 1
ATOM 865 O O . GLY A 1 110 ? 2.549 -9.493 4.286 1.00 72.31 110 GLY A O 1
ATOM 866 N N . ILE A 1 111 ? 4.152 -10.947 4.806 1.00 80.19 111 ILE A N 1
ATOM 867 C CA . ILE A 1 111 ? 3.362 -11.581 5.877 1.00 80.19 111 ILE A CA 1
ATOM 868 C C . ILE A 1 111 ? 3.020 -10.613 7.020 1.00 80.19 111 ILE A C 1
ATOM 870 O O . ILE A 1 111 ? 2.015 -10.780 7.711 1.00 80.19 111 ILE A O 1
ATOM 874 N N . THR A 1 112 ? 3.819 -9.558 7.197 1.00 83.44 112 THR A N 1
ATOM 875 C CA . THR A 1 112 ? 3.648 -8.586 8.284 1.00 83.44 112 THR A CA 1
ATOM 876 C C . THR A 1 112 ? 2.330 -7.808 8.191 1.00 83.44 112 THR A C 1
ATOM 878 O O . THR A 1 112 ? 1.785 -7.431 9.231 1.00 83.44 112 THR A O 1
ATOM 881 N N . ILE A 1 113 ? 1.728 -7.666 6.996 1.00 81.06 113 ILE A N 1
ATOM 882 C CA . ILE A 1 113 ? 0.419 -7.002 6.857 1.00 81.06 113 ILE A CA 1
ATOM 883 C C . ILE A 1 113 ? -0.700 -7.789 7.541 1.00 81.06 113 ILE A C 1
ATOM 885 O O . ILE A 1 113 ? -1.641 -7.178 8.045 1.00 81.06 113 ILE A O 1
ATOM 889 N N . ALA A 1 114 ? -0.587 -9.119 7.643 1.00 81.12 114 ALA A N 1
ATOM 890 C CA . ALA A 1 114 ? -1.567 -9.931 8.364 1.00 81.12 114 ALA A CA 1
ATOM 891 C C . ALA A 1 114 ? -1.569 -9.563 9.853 1.00 81.12 114 ALA A C 1
ATOM 893 O O . ALA A 1 114 ? -2.629 -9.358 10.442 1.00 81.12 114 ALA A O 1
ATOM 894 N N . GLY A 1 115 ? -0.373 -9.398 10.433 1.00 83.00 115 GLY A N 1
ATOM 895 C CA . GLY A 1 115 ? -0.199 -8.938 11.808 1.00 83.00 115 GLY A CA 1
ATOM 896 C C . GLY A 1 115 ? -0.754 -7.529 12.023 1.00 83.00 115 GLY A C 1
ATOM 897 O O . GLY A 1 115 ? -1.477 -7.300 12.986 1.00 83.00 115 GLY A O 1
ATOM 898 N N . VAL A 1 116 ? -0.492 -6.598 11.099 1.00 82.94 116 VAL A N 1
ATOM 899 C CA . VAL A 1 116 ? -1.031 -5.228 11.180 1.00 82.94 116 VAL A CA 1
ATOM 900 C C . VAL A 1 116 ? -2.558 -5.205 11.076 1.00 82.94 116 VAL A C 1
ATOM 902 O O . VAL A 1 116 ? -3.197 -4.471 11.827 1.00 82.94 116 VAL A O 1
ATOM 905 N N . CYS A 1 117 ? -3.159 -6.015 10.200 1.00 78.75 117 CYS A N 1
ATOM 906 C CA . CYS A 1 117 ? -4.617 -6.123 10.099 1.00 78.75 117 CYS A CA 1
ATOM 907 C C . CYS A 1 117 ? -5.224 -6.714 11.379 1.00 78.75 117 CYS A C 1
ATOM 909 O O . CYS A 1 117 ? -6.182 -6.154 11.902 1.00 78.75 117 CYS A O 1
ATOM 911 N N . ALA A 1 118 ? -4.629 -7.776 11.934 1.00 81.25 118 ALA A N 1
ATOM 912 C CA . ALA A 1 118 ? -5.078 -8.371 13.194 1.00 81.25 118 ALA A CA 1
ATOM 913 C C . ALA A 1 118 ? -4.980 -7.382 14.369 1.00 81.25 118 ALA A C 1
ATOM 915 O O . ALA A 1 118 ? -5.914 -7.259 15.157 1.00 81.25 118 ALA A O 1
ATOM 916 N N . LEU A 1 119 ? -3.882 -6.624 14.461 1.00 82.38 119 LEU A N 1
ATOM 917 C CA . LEU A 1 119 ? -3.739 -5.554 15.450 1.00 82.38 119 LEU A CA 1
ATOM 918 C C . LEU A 1 119 ? -4.788 -4.455 15.244 1.00 82.38 119 LEU A C 1
ATOM 920 O O . LEU A 1 119 ? -5.378 -3.990 16.216 1.00 82.38 119 LEU A O 1
ATOM 924 N N . TYR A 1 120 ? -5.055 -4.056 13.997 1.00 79.50 120 TYR A N 1
ATOM 925 C CA . TYR A 1 120 ? -6.098 -3.077 13.693 1.00 79.50 120 TYR A CA 1
ATOM 926 C C . TYR A 1 120 ? -7.479 -3.570 14.143 1.00 79.50 120 TYR A C 1
ATOM 928 O O . TYR A 1 120 ? -8.223 -2.806 14.750 1.00 79.50 120 TYR A O 1
ATOM 936 N N . GLU A 1 121 ? -7.805 -4.847 13.925 1.00 78.19 121 GLU A N 1
ATOM 937 C CA . GLU A 1 121 ? -9.048 -5.454 14.414 1.00 78.19 121 GLU A CA 1
ATOM 938 C C . GLU A 1 121 ? -9.143 -5.398 15.941 1.00 78.19 121 GLU A C 1
ATOM 940 O O . GLU A 1 121 ? -10.135 -4.920 16.485 1.00 78.19 121 GLU A O 1
ATOM 945 N N . ILE A 1 122 ? -8.085 -5.809 16.642 1.00 80.94 122 ILE A N 1
ATOM 946 C CA . ILE A 1 122 ? -8.064 -5.842 18.109 1.00 80.94 122 ILE A CA 1
ATOM 947 C C . ILE A 1 122 ? -8.220 -4.433 18.698 1.00 80.94 122 ILE A C 1
ATOM 949 O O . ILE A 1 122 ? -9.008 -4.238 19.616 1.00 80.94 122 ILE A O 1
ATOM 953 N N . PHE A 1 123 ? -7.501 -3.435 18.178 1.00 78.75 123 PHE A N 1
ATOM 954 C CA . PHE A 1 123 ? -7.516 -2.082 18.747 1.00 78.75 123 PHE A CA 1
ATOM 955 C C . PHE A 1 123 ? -8.712 -1.227 18.310 1.00 78.75 123 PHE A C 1
ATOM 957 O O . PHE A 1 123 ? -9.139 -0.358 19.072 1.00 78.75 123 PHE A O 1
ATOM 964 N N . VAL A 1 124 ? -9.219 -1.419 17.087 1.00 69.56 124 VAL A N 1
ATOM 965 C CA . VAL A 1 124 ? -10.259 -0.558 16.498 1.00 69.56 124 VAL A CA 1
ATOM 966 C C . VAL A 1 124 ? -11.629 -1.227 16.489 1.00 69.56 124 VAL A C 1
ATOM 968 O O . VAL A 1 124 ? -12.612 -0.536 16.721 1.00 69.56 124 VAL A O 1
ATOM 971 N N . ALA A 1 125 ? -11.725 -2.539 16.252 1.00 63.22 125 ALA A N 1
ATOM 972 C CA . ALA A 1 125 ? -13.018 -3.229 16.222 1.00 63.22 125 ALA A CA 1
ATOM 973 C C . ALA A 1 125 ? -13.527 -3.636 17.617 1.00 63.22 125 ALA A C 1
ATOM 975 O O . ALA A 1 125 ? -14.726 -3.855 17.770 1.00 63.22 125 ALA A O 1
ATOM 976 N N . GLN A 1 126 ? -12.656 -3.729 18.634 1.00 59.25 126 GLN A N 1
ATOM 977 C CA . GLN A 1 126 ? -13.080 -3.960 20.028 1.00 59.25 126 GLN A CA 1
ATOM 978 C C . GLN A 1 126 ? -13.364 -2.674 20.826 1.00 59.25 126 GLN A C 1
ATOM 980 O O . GLN A 1 126 ? -13.676 -2.766 22.014 1.00 59.25 126 GLN A O 1
ATOM 985 N N . LYS A 1 127 ? -13.254 -1.492 20.208 1.00 50.28 127 LYS A N 1
ATOM 986 C CA . LYS A 1 127 ? -13.621 -0.205 20.815 1.00 50.28 127 LYS A CA 1
ATOM 987 C C . LYS A 1 127 ? -15.034 0.201 20.413 1.00 50.28 127 LYS A C 1
ATOM 989 O O . LYS A 1 127 ? -15.741 0.736 21.293 1.00 50.28 127 LYS A O 1
#

InterPro domains:
  IPR038731 Glycosyltransferase RgtA/B/C/D-like [PF13231] (11-119)